Protein AF-A0A645IYL9-F1 (afdb_monomer_lite)

Secondary structure (DSSP, 8-state):
----EEEEE-SS-EEEE--S-HHHHHHHHHHHGGG---------------TT--TT-TTHIIIIIITTTS--

Structure (mmCIF, N/CA/C/O backbone):
data_AF-A0A645IYL9-F1
#
_entry.id   AF-A0A645IYL9-F1
#
loop_
_atom_site.group_PDB
_atom_site.id
_atom_site.type_symbol
_atom_site.label_atom_id
_atom_site.label_alt_id
_atom_site.label_comp_id
_atom_site.label_asym_id
_atom_site.label_entity_id
_atom_site.label_seq_id
_atom_site.pdbx_PDB_ins_code
_atom_site.Cartn_x
_atom_site.Cartn_y
_atom_site.Cartn_z
_atom_site.occupancy
_atom_site.B_iso_or_equiv
_atom_site.auth_seq_id
_atom_site.auth_comp_id
_atom_site.auth_asym_id
_atom_site.auth_atom_id
_atom_site.pdbx_PDB_model_num
ATOM 1 N N . MET A 1 1 ? 10.089 -5.278 7.210 1.00 68.62 1 MET A N 1
ATOM 2 C CA . MET A 1 1 ? 9.184 -4.215 7.712 1.00 68.62 1 MET A CA 1
ATOM 3 C C . MET A 1 1 ? 8.329 -3.698 6.555 1.00 68.62 1 MET A C 1
ATOM 5 O O . MET A 1 1 ? 8.888 -3.430 5.494 1.00 68.62 1 MET A O 1
ATOM 9 N N . PHE A 1 2 ? 7.005 -3.589 6.721 1.00 82.81 2 PHE A N 1
ATOM 10 C CA . PHE A 1 2 ? 6.058 -3.290 5.631 1.00 82.81 2 PHE A CA 1
ATOM 11 C C . PHE A 1 2 ? 6.192 -1.875 5.040 1.00 82.81 2 PHE A C 1
ATOM 13 O O . PHE A 1 2 ? 5.960 -1.711 3.844 1.00 82.81 2 PHE A O 1
ATOM 20 N N . ARG A 1 3 ? 6.674 -0.891 5.818 1.00 87.31 3 ARG A N 1
ATOM 21 C CA . ARG A 1 3 ? 6.694 0.540 5.438 1.00 87.31 3 ARG A CA 1
ATOM 22 C C . ARG A 1 3 ? 5.299 1.037 5.020 1.00 87.31 3 ARG A C 1
ATOM 24 O O . ARG A 1 3 ? 5.150 1.656 3.973 1.00 87.31 3 ARG A O 1
ATOM 31 N N . ALA A 1 4 ? 4.289 0.701 5.819 1.00 92.19 4 ALA A N 1
ATOM 32 C CA . ALA A 1 4 ? 2.941 1.230 5.660 1.00 92.19 4 ALA A CA 1
ATOM 33 C C . ALA A 1 4 ? 2.826 2.603 6.339 1.00 92.19 4 ALA A C 1
ATOM 35 O O . ALA A 1 4 ? 3.511 2.863 7.330 1.00 92.19 4 ALA A O 1
ATOM 36 N N . SER A 1 5 ? 1.943 3.444 5.813 1.00 94.69 5 SER A N 1
ATOM 37 C CA . SER A 1 5 ? 1.603 4.753 6.364 1.00 94.69 5 SER A CA 1
ATOM 38 C C . SER A 1 5 ? 0.157 4.740 6.836 1.00 94.69 5 SER A C 1
ATOM 40 O O . SER A 1 5 ? -0.719 4.272 6.115 1.00 94.69 5 SER A O 1
ATOM 42 N N . VAL A 1 6 ? -0.105 5.283 8.021 1.00 95.19 6 VAL A N 1
ATOM 43 C CA . VAL A 1 6 ? -1.472 5.626 8.431 1.00 95.19 6 VAL A CA 1
ATOM 44 C C . VAL A 1 6 ? -1.865 6.892 7.678 1.00 95.19 6 VAL A C 1
ATOM 46 O O . VAL A 1 6 ? -1.151 7.890 7.761 1.00 95.19 6 VAL A O 1
ATOM 49 N N . VAL A 1 7 ? -2.957 6.836 6.919 1.00 97.31 7 VAL A N 1
ATOM 50 C CA . VAL A 1 7 ? -3.433 7.963 6.096 1.00 97.31 7 VAL A CA 1
ATOM 51 C C . VAL A 1 7 ? -4.707 8.599 6.642 1.00 97.31 7 VAL A C 1
ATOM 53 O O . VAL A 1 7 ? -4.973 9.753 6.330 1.00 97.31 7 VAL A O 1
ATOM 56 N N . ASP A 1 8 ? -5.458 7.874 7.472 1.00 97.81 8 ASP A N 1
ATOM 57 C CA . ASP A 1 8 ? -6.622 8.389 8.191 1.00 97.81 8 ASP A CA 1
ATOM 58 C C . ASP A 1 8 ? -6.844 7.608 9.498 1.00 97.81 8 ASP A C 1
ATOM 60 O O . ASP A 1 8 ? -6.442 6.444 9.617 1.00 97.81 8 ASP A O 1
ATOM 64 N N . MET A 1 9 ? -7.449 8.260 10.493 1.00 97.19 9 MET A N 1
ATOM 65 C CA . MET A 1 9 ? -7.690 7.698 11.821 1.00 97.19 9 MET A CA 1
ATOM 66 C C . MET A 1 9 ? -8.957 8.289 12.440 1.00 97.19 9 MET A C 1
ATOM 68 O O . MET A 1 9 ? -9.115 9.506 12.527 1.00 97.19 9 MET A O 1
ATOM 72 N N . SER A 1 10 ? -9.814 7.418 12.966 1.00 96.62 10 SER A N 1
ATOM 73 C CA . SER A 1 10 ? -10.970 7.785 13.780 1.00 96.62 10 SER A CA 1
ATOM 74 C C . SER A 1 10 ? -10.912 7.088 15.147 1.00 96.62 10 SER A C 1
ATOM 76 O O . SER A 1 10 ? -9.920 6.450 15.496 1.00 96.62 10 SER A O 1
ATOM 78 N N . ARG A 1 11 ? -11.971 7.218 15.957 1.00 97.06 11 ARG A N 1
ATOM 79 C CA . ARG A 1 11 ? -12.061 6.508 17.246 1.00 97.06 11 ARG A CA 1
ATOM 80 C C . ARG A 1 11 ? -12.188 4.993 17.086 1.00 97.06 11 ARG A C 1
ATOM 82 O O . ARG A 1 11 ? -11.779 4.271 17.987 1.00 97.06 11 ARG A O 1
ATOM 89 N N . GLU A 1 12 ? -12.769 4.538 15.981 1.00 96.56 12 GLU A N 1
ATOM 90 C CA . GLU A 1 12 ? -13.144 3.133 15.771 1.00 96.56 12 GLU A CA 1
ATOM 91 C C . GLU A 1 12 ? -12.467 2.516 14.542 1.00 96.56 12 GLU A C 1
ATOM 93 O O . GLU A 1 12 ? -12.474 1.300 14.382 1.00 96.56 12 GLU A O 1
ATOM 98 N N . THR A 1 13 ? -11.865 3.333 13.672 1.00 96.81 13 THR A N 1
ATOM 99 C CA . THR A 1 13 ? -11.292 2.886 12.398 1.00 96.81 13 THR A CA 1
ATOM 100 C C . THR A 1 13 ? -9.909 3.476 12.146 1.00 96.81 13 THR A C 1
ATOM 102 O O . THR A 1 13 ? -9.569 4.567 12.609 1.00 96.81 13 THR A O 1
ATOM 105 N N . LEU A 1 14 ? -9.108 2.742 11.375 1.00 96.88 14 LEU A N 1
ATOM 106 C CA . LEU A 1 14 ? -7.783 3.149 10.928 1.00 96.88 14 LEU A CA 1
ATOM 107 C C . LEU A 1 14 ? -7.644 2.831 9.440 1.00 96.88 14 LEU A C 1
ATOM 109 O O . LEU A 1 14 ? -7.845 1.686 9.038 1.00 96.88 14 LEU A O 1
ATOM 113 N N . THR A 1 15 ? -7.239 3.816 8.642 1.00 97.19 15 THR A N 1
ATOM 114 C CA . THR A 1 15 ? -6.937 3.608 7.223 1.00 97.19 15 THR A CA 1
ATOM 115 C C . THR A 1 15 ? -5.432 3.612 7.022 1.00 97.19 15 THR A C 1
ATOM 117 O O . THR A 1 15 ? -4.732 4.565 7.384 1.00 97.19 15 THR A O 1
ATOM 120 N N . ILE A 1 16 ? -4.923 2.546 6.409 1.00 95.62 16 ILE A N 1
ATOM 121 C CA . ILE A 1 16 ? -3.501 2.373 6.123 1.00 95.62 16 ILE A CA 1
ATOM 122 C C . ILE A 1 16 ? -3.255 2.274 4.620 1.00 95.62 16 ILE A C 1
ATOM 124 O O . ILE A 1 16 ? -4.031 1.674 3.881 1.00 95.62 16 ILE A O 1
ATOM 128 N N . ALA A 1 17 ? -2.133 2.824 4.175 1.00 95.75 17 ALA A N 1
ATOM 129 C CA . ALA A 1 17 ? -1.636 2.693 2.817 1.00 95.75 17 ALA A CA 1
ATOM 130 C C . ALA A 1 17 ? -0.297 1.955 2.828 1.00 95.75 17 ALA A C 1
ATOM 132 O O . ALA A 1 17 ? 0.590 2.253 3.630 1.00 95.75 17 ALA A O 1
ATOM 133 N N . VAL A 1 18 ? -0.127 1.004 1.912 1.00 94.12 18 VAL A N 1
ATOM 134 C CA . VAL A 1 18 ? 1.130 0.276 1.721 1.00 94.12 18 VAL A CA 1
ATOM 135 C C . VAL A 1 18 ? 1.511 0.287 0.249 1.00 94.12 18 VAL A C 1
ATOM 137 O O . VAL A 1 18 ? 0.662 0.152 -0.628 1.00 94.12 18 VAL A O 1
ATOM 140 N N . ILE A 1 19 ? 2.807 0.437 -0.017 1.00 93.06 19 ILE A N 1
ATOM 141 C CA . ILE A 1 19 ? 3.380 0.303 -1.356 1.00 93.06 19 ILE A CA 1
ATOM 142 C C . ILE A 1 19 ? 4.345 -0.882 -1.334 1.00 93.06 19 ILE A C 1
ATOM 144 O O . ILE A 1 19 ? 5.252 -0.968 -0.493 1.00 93.06 19 ILE A O 1
ATOM 148 N N . GLY A 1 20 ? 4.152 -1.813 -2.260 1.00 91.31 20 GLY A N 1
ATOM 149 C CA . GLY A 1 20 ? 4.988 -2.995 -2.375 1.00 91.31 20 GLY A CA 1
ATOM 150 C C . GLY A 1 20 ? 4.517 -3.961 -3.444 1.00 91.31 20 GLY A C 1
ATOM 151 O O . GLY A 1 20 ? 3.526 -3.720 -4.129 1.00 91.31 20 GLY A O 1
ATOM 152 N N . ASP A 1 21 ? 5.259 -5.055 -3.554 1.00 91.38 21 ASP A N 1
ATOM 153 C CA . ASP A 1 21 ? 4.845 -6.214 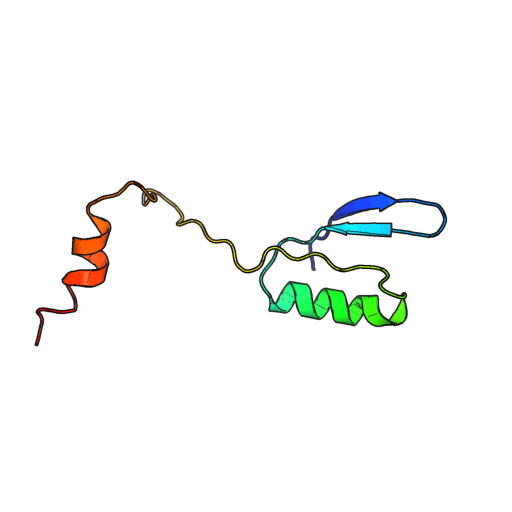-4.329 1.00 91.38 21 ASP A CA 1
ATOM 154 C C . ASP A 1 21 ? 3.623 -6.913 -3.709 1.00 91.38 21 ASP A C 1
ATOM 156 O O . ASP A 1 21 ? 3.182 -6.626 -2.589 1.00 91.38 21 ASP A O 1
ATOM 160 N N . GLU A 1 22 ? 3.076 -7.856 -4.468 1.00 91.06 22 GLU A N 1
ATOM 161 C CA . GLU A 1 22 ? 1.902 -8.622 -4.069 1.00 91.06 22 GLU A CA 1
ATOM 162 C C . GLU A 1 22 ? 2.136 -9.457 -2.802 1.00 91.06 22 GLU A C 1
ATOM 164 O O . GLU A 1 22 ? 1.240 -9.555 -1.964 1.00 91.06 22 GLU A O 1
ATOM 169 N N . GLY A 1 23 ? 3.348 -9.986 -2.607 1.00 93.31 23 GLY A N 1
ATOM 170 C CA . GLY A 1 23 ? 3.695 -10.766 -1.418 1.00 93.31 23 GLY A CA 1
ATOM 171 C C . GLY A 1 23 ? 3.645 -9.924 -0.145 1.00 93.31 23 GLY A C 1
ATOM 172 O O . GLY A 1 23 ? 3.092 -10.349 0.871 1.00 93.31 23 GLY A O 1
ATOM 173 N N . LYS A 1 24 ? 4.151 -8.690 -0.202 1.00 93.00 24 LYS A N 1
ATOM 174 C CA . LYS A 1 24 ? 4.077 -7.744 0.910 1.00 93.00 24 LYS A CA 1
ATOM 175 C C . LYS A 1 24 ? 2.628 -7.374 1.230 1.00 93.00 24 LYS A C 1
ATOM 177 O O . LYS A 1 24 ? 2.274 -7.327 2.407 1.00 93.00 24 LYS A O 1
ATOM 182 N N . ALA A 1 25 ? 1.810 -7.093 0.215 1.00 92.12 25 ALA A N 1
ATOM 183 C CA . ALA A 1 25 ? 0.402 -6.764 0.420 1.00 92.12 25 ALA A CA 1
ATOM 184 C C . ALA A 1 25 ? -0.355 -7.938 1.066 1.00 92.12 25 ALA A C 1
ATOM 186 O O . ALA A 1 25 ? -1.054 -7.738 2.056 1.00 92.12 25 ALA A O 1
ATOM 187 N N . ALA A 1 26 ? -0.150 -9.162 0.569 1.00 93.19 26 ALA A N 1
ATOM 188 C CA . ALA A 1 26 ? -0.764 -10.369 1.119 1.00 93.19 26 ALA A CA 1
ATOM 189 C C . ALA A 1 26 ? -0.361 -10.616 2.581 1.00 93.19 26 ALA A C 1
ATOM 191 O O . ALA A 1 26 ? -1.222 -10.853 3.423 1.00 93.19 26 ALA A O 1
ATOM 192 N N . ALA A 1 27 ? 0.927 -10.487 2.907 1.00 94.56 27 ALA A N 1
ATOM 193 C CA . ALA A 1 27 ? 1.406 -10.662 4.275 1.00 94.56 27 ALA A CA 1
ATOM 194 C C . ALA A 1 27 ? 0.871 -9.589 5.244 1.00 94.56 27 ALA A C 1
ATOM 196 O O . ALA A 1 27 ? 0.653 -9.879 6.418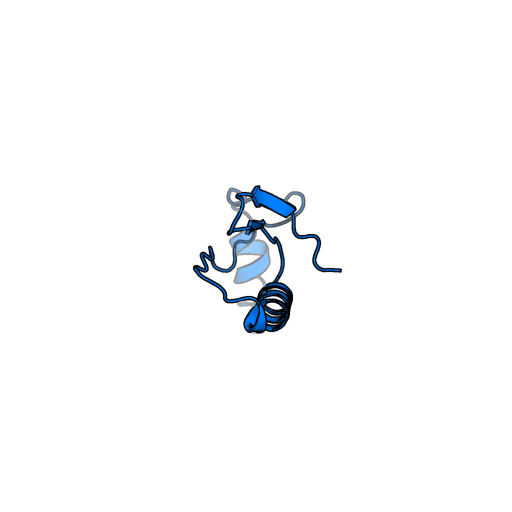 1.00 94.56 27 ALA A O 1
ATOM 197 N N . LEU A 1 28 ? 0.632 -8.357 4.774 1.00 93.31 28 LEU A N 1
ATOM 198 C CA . LEU A 1 28 ? -0.008 -7.325 5.594 1.00 93.31 28 LEU A CA 1
ATOM 199 C C . LEU A 1 28 ? -1.491 -7.635 5.833 1.00 93.31 28 LEU A C 1
ATOM 201 O O . LEU A 1 28 ? -1.971 -7.461 6.948 1.00 93.31 28 LEU A O 1
ATOM 205 N N . LEU A 1 29 ? -2.209 -8.099 4.808 1.00 93.75 29 LEU A N 1
ATOM 206 C CA . LEU A 1 29 ? -3.612 -8.497 4.946 1.00 93.75 29 LEU A CA 1
ATOM 207 C C . LEU A 1 29 ? -3.774 -9.658 5.931 1.00 93.75 29 LEU A C 1
ATOM 209 O O . LEU A 1 29 ? -4.687 -9.627 6.748 1.00 93.75 29 LEU A O 1
ATOM 213 N N . ASP A 1 30 ? -2.873 -10.641 5.891 1.00 94.94 30 ASP A N 1
ATOM 214 C CA . ASP A 1 30 ? -2.890 -11.767 6.828 1.00 94.94 30 ASP A CA 1
ATOM 215 C C . ASP A 1 30 ? -2.639 -11.309 8.274 1.00 94.94 30 ASP A C 1
ATOM 217 O O . ASP A 1 30 ? -3.374 -11.685 9.182 1.00 94.94 30 ASP A O 1
ATOM 221 N N . LEU A 1 31 ? -1.687 -10.391 8.482 1.00 93.56 31 LEU A N 1
ATOM 222 C CA . LEU A 1 31 ? -1.411 -9.799 9.797 1.00 93.56 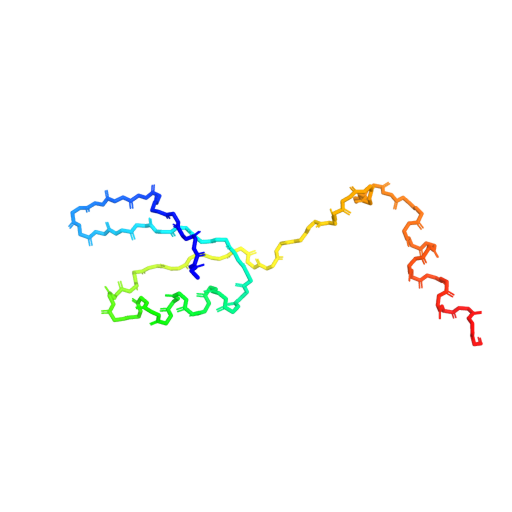31 LEU A CA 1
ATOM 223 C C . LEU A 1 31 ? -2.621 -9.053 10.386 1.00 93.56 31 LEU A C 1
ATOM 225 O O . LEU A 1 31 ? -2.818 -9.043 11.598 1.00 93.56 31 LEU A O 1
ATOM 229 N N . LEU A 1 32 ? -3.404 -8.384 9.539 1.00 93.44 32 LEU A N 1
ATOM 230 C CA . LEU A 1 32 ? -4.535 -7.552 9.961 1.00 93.44 32 LEU A CA 1
ATOM 231 C C . LEU A 1 32 ? -5.859 -8.315 9.993 1.00 93.44 32 LEU A C 1
ATOM 233 O O . LEU A 1 32 ? -6.883 -7.741 10.364 1.00 93.44 32 LEU A O 1
ATOM 237 N N . ARG A 1 33 ? -5.852 -9.594 9.613 1.00 93.75 33 ARG A N 1
ATOM 238 C CA . ARG A 1 33 ? -7.054 -10.415 9.468 1.00 93.75 33 ARG A CA 1
ATOM 239 C C . ARG A 1 33 ? -7.897 -10.447 10.742 1.00 93.75 33 ARG A C 1
ATOM 241 O O . ARG A 1 33 ? -9.112 -10.286 10.666 1.00 93.75 33 ARG A O 1
ATOM 248 N N . ASP A 1 34 ? -7.243 -10.572 11.893 1.00 94.12 34 ASP A N 1
ATOM 249 C CA . ASP A 1 34 ? -7.901 -10.675 13.200 1.00 94.12 34 ASP A CA 1
ATOM 250 C C . ASP A 1 34 ? -8.385 -9.324 13.749 1.00 94.12 34 ASP A C 1
ATOM 252 O O . ASP A 1 34 ? -9.181 -9.286 14.684 1.00 94.12 34 ASP A O 1
ATOM 256 N N . LEU A 1 35 ? -7.941 -8.205 13.165 1.00 93.31 35 LEU A N 1
ATOM 257 C CA . LEU A 1 35 ? -8.379 -6.863 13.565 1.00 93.31 35 LEU A CA 1
ATOM 258 C C . LEU A 1 35 ? -9.717 -6.456 12.932 1.00 93.31 35 LEU A C 1
ATOM 260 O O . LEU A 1 35 ? -10.276 -5.433 13.314 1.00 93.31 35 LEU A O 1
ATOM 264 N N . GLY A 1 36 ? -10.237 -7.244 11.986 1.00 93.44 36 GLY A N 1
ATOM 265 C CA . GLY A 1 36 ? -11.496 -6.951 11.302 1.00 93.44 36 GLY A CA 1
ATOM 266 C C . GLY A 1 36 ? -11.319 -5.926 10.184 1.00 93.44 36 GLY A C 1
ATOM 267 O O . GLY A 1 36 ? -11.578 -4.736 10.348 1.00 93.44 36 GLY A O 1
ATOM 268 N N . ILE A 1 37 ? -10.892 -6.399 9.013 1.00 95.62 37 ILE A N 1
ATOM 269 C CA . ILE A 1 37 ? -10.743 -5.559 7.821 1.00 95.62 37 ILE A CA 1
ATOM 270 C C . ILE A 1 37 ? -12.130 -5.181 7.292 1.00 95.62 37 ILE A C 1
ATOM 272 O O . ILE A 1 37 ? -12.886 -6.046 6.854 1.00 95.62 37 ILE A O 1
ATOM 276 N N . LEU A 1 38 ? -12.444 -3.886 7.313 1.00 96.38 38 LEU A N 1
ATOM 277 C CA . LEU A 1 38 ? -13.725 -3.369 6.824 1.00 96.38 38 LEU A CA 1
ATOM 278 C C . LEU A 1 38 ? -13.761 -3.259 5.293 1.00 96.38 38 LEU A C 1
ATOM 280 O O . LEU A 1 38 ? -14.770 -3.584 4.675 1.00 96.38 38 LEU A O 1
ATOM 284 N N . GLU A 1 39 ? -12.660 -2.821 4.680 1.00 95.75 39 GLU A N 1
ATOM 285 C CA . GLU A 1 39 ? -12.557 -2.595 3.237 1.00 95.75 39 GLU A CA 1
ATOM 286 C C . GLU A 1 39 ? -11.107 -2.764 2.752 1.00 95.75 39 GLU A C 1
ATOM 288 O O . GLU A 1 39 ? -10.158 -2.474 3.483 1.00 95.75 39 GLU A O 1
ATOM 293 N N . VAL A 1 40 ? -10.933 -3.220 1.503 1.00 94.94 40 VAL A N 1
ATOM 294 C CA . VAL A 1 40 ? -9.634 -3.290 0.815 1.00 94.94 40 VAL A CA 1
ATOM 295 C C . VAL A 1 40 ? -9.763 -2.743 -0.603 1.00 94.94 40 VAL A C 1
ATOM 297 O O . VAL A 1 40 ? -10.559 -3.244 -1.395 1.00 94.94 40 VAL A O 1
ATOM 300 N N . VAL A 1 41 ? -8.902 -1.787 -0.958 1.00 95.38 41 VAL A N 1
ATOM 301 C CA . VAL A 1 41 ? -8.777 -1.249 -2.321 1.00 95.38 41 VAL A CA 1
ATOM 302 C C . VAL A 1 41 ? -7.349 -1.468 -2.826 1.00 95.38 41 VAL A C 1
ATOM 304 O O . VAL A 1 41 ? -6.385 -1.170 -2.122 1.00 95.38 41 VAL A O 1
ATOM 307 N N . ARG A 1 42 ? -7.194 -1.997 -4.051 1.00 93.00 42 ARG A N 1
ATOM 308 C CA . ARG A 1 42 ? -5.884 -2.264 -4.679 1.00 93.00 42 ARG A CA 1
ATOM 309 C C . ARG A 1 42 ? -5.861 -1.859 -6.151 1.00 93.00 42 ARG A C 1
ATOM 311 O O . ARG A 1 42 ? -6.834 -2.066 -6.865 1.00 93.00 42 ARG A O 1
ATOM 318 N N . THR A 1 43 ? -4.725 -1.344 -6.615 1.00 90.62 43 THR A N 1
ATOM 319 C CA . THR A 1 43 ? -4.540 -0.837 -7.989 1.00 90.62 43 THR A CA 1
ATOM 320 C C . THR A 1 43 ? -3.935 -1.856 -8.966 1.00 90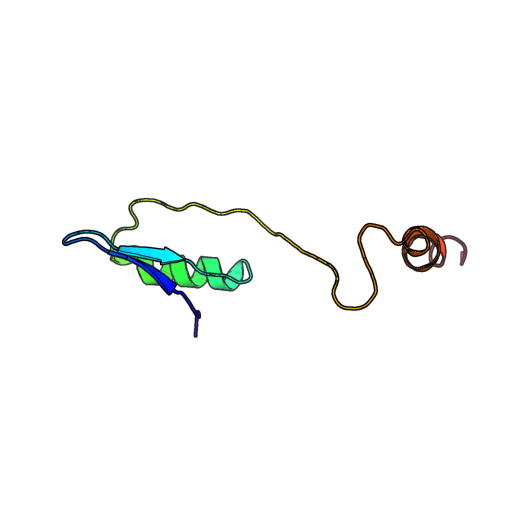.62 43 THR A C 1
ATOM 322 O O . THR A 1 43 ? -3.729 -1.533 -10.132 1.00 90.62 43 THR A O 1
ATOM 325 N N . GLY A 1 44 ? -3.655 -3.087 -8.523 1.00 88.25 44 GLY A N 1
ATOM 326 C CA . GLY A 1 44 ? -2.907 -4.073 -9.316 1.00 88.25 44 GLY A CA 1
ATOM 327 C C . GLY A 1 44 ? -1.423 -3.706 -9.465 1.00 88.25 44 GLY A C 1
ATOM 328 O O . GLY A 1 44 ? -0.917 -2.827 -8.766 1.00 88.25 44 GLY A O 1
ATOM 329 N N . THR A 1 45 ? -0.704 -4.398 -10.351 1.00 90.81 45 THR A N 1
ATOM 330 C CA . THR A 1 45 ? 0.714 -4.102 -10.609 1.00 90.81 45 THR A CA 1
ATOM 331 C C . THR A 1 45 ? 0.835 -2.888 -11.517 1.00 90.81 45 THR A C 1
ATOM 333 O O . T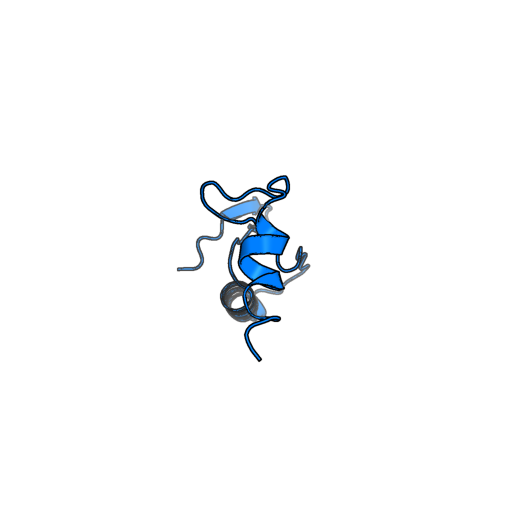HR A 1 45 ? 0.384 -2.909 -12.659 1.00 90.81 45 THR A O 1
ATOM 336 N N . ILE A 1 46 ? 1.502 -1.849 -11.020 1.00 91.69 46 ILE A N 1
ATOM 337 C CA . ILE A 1 46 ? 1.884 -0.669 -11.796 1.00 91.69 46 ILE A CA 1
ATOM 338 C C . ILE A 1 46 ? 3.408 -0.647 -11.866 1.00 91.69 46 ILE A C 1
ATOM 340 O O . ILE A 1 46 ? 4.080 -0.744 -10.840 1.00 91.69 46 ILE A O 1
ATOM 344 N N . ALA A 1 47 ? 3.952 -0.525 -13.074 1.00 89.88 47 ALA A N 1
ATOM 345 C CA . ALA A 1 47 ? 5.388 -0.496 -13.304 1.00 89.88 47 ALA A CA 1
ATOM 346 C C . ALA A 1 47 ? 5.762 0.658 -14.235 1.00 89.88 47 ALA A C 1
ATOM 348 O O . ALA A 1 47 ? 5.047 0.972 -15.184 1.00 89.88 47 ALA A O 1
ATOM 349 N N . ILE A 1 48 ? 6.915 1.261 -13.960 1.00 90.56 48 ILE A N 1
ATOM 350 C CA . ILE A 1 48 ? 7.601 2.177 -14.863 1.00 90.56 48 ILE A CA 1
ATOM 351 C C . ILE A 1 48 ? 9.044 1.709 -14.978 1.00 90.56 48 ILE A C 1
ATOM 353 O O . ILE A 1 48 ? 9.648 1.252 -14.002 1.00 90.56 48 ILE A O 1
ATOM 357 N N . GLU A 1 49 ? 9.594 1.798 -16.179 1.00 88.75 49 GLU A N 1
ATOM 358 C CA . GLU A 1 49 ? 11.006 1.521 -16.372 1.00 88.75 49 GLU A CA 1
ATOM 359 C C . GLU A 1 49 ? 11.870 2.540 -15.627 1.00 88.75 49 GLU A C 1
ATOM 361 O O . GLU A 1 49 ? 11.509 3.705 -15.447 1.00 88.75 49 GLU A O 1
ATOM 366 N N . ARG A 1 50 ? 13.031 2.078 -15.165 1.00 88.56 50 ARG A N 1
ATOM 367 C CA . ARG A 1 50 ? 13.991 2.915 -14.447 1.00 88.56 50 ARG A CA 1
ATOM 368 C C . ARG A 1 50 ? 15.067 3.415 -15.402 1.00 88.56 50 ARG A C 1
ATOM 370 O O . ARG A 1 50 ? 15.473 2.709 -16.319 1.00 88.56 50 ARG A O 1
ATOM 377 N N . GLY A 1 51 ? 15.622 4.585 -15.103 1.00 87.81 51 GLY A N 1
ATOM 378 C CA . GLY A 1 51 ? 16.752 5.137 -15.848 1.00 87.81 51 GLY A CA 1
ATOM 379 C C . GLY A 1 51 ? 16.317 5.916 -17.088 1.00 87.81 51 GLY A C 1
ATOM 380 O O . GLY A 1 51 ? 15.349 6.666 -17.036 1.00 87.81 51 GLY A O 1
ATOM 381 N N . ARG A 1 52 ? 17.084 5.797 -18.179 1.00 85.12 52 ARG A N 1
ATOM 382 C CA . ARG A 1 52 ? 16.878 6.584 -19.412 1.00 85.12 52 ARG A CA 1
ATOM 383 C C . ARG A 1 52 ? 15.771 6.046 -20.312 1.00 85.12 52 ARG A C 1
ATOM 385 O O . ARG A 1 52 ? 15.327 6.764 -21.203 1.00 85.12 52 ARG A O 1
ATOM 392 N N . ASN A 1 53 ? 15.338 4.814 -20.084 1.00 83.62 53 ASN A N 1
ATOM 393 C CA . ASN A 1 53 ? 14.326 4.193 -20.914 1.00 83.62 53 ASN A CA 1
ATOM 394 C C . ASN A 1 53 ? 12.955 4.739 -20.500 1.00 83.62 53 ASN A C 1
ATOM 396 O O . ASN A 1 53 ? 12.569 4.684 -19.333 1.00 83.62 53 ASN A O 1
ATOM 400 N N . THR A 1 54 ? 12.227 5.304 -21.459 1.00 86.38 54 THR A N 1
ATOM 401 C CA . THR A 1 54 ? 10.910 5.914 -21.224 1.00 86.38 54 THR A CA 1
ATOM 402 C C . THR A 1 54 ? 9.873 5.297 -22.145 1.00 86.38 54 THR A C 1
ATOM 404 O O . THR A 1 54 ? 10.214 4.680 -23.150 1.00 86.38 54 THR A O 1
ATOM 407 N N . ILE A 1 55 ? 8.590 5.480 -21.845 1.00 86.50 55 ILE A N 1
ATOM 408 C CA . ILE A 1 55 ? 7.500 5.016 -22.721 1.00 86.50 55 ILE A CA 1
ATOM 409 C C . ILE A 1 55 ? 7.502 5.676 -24.114 1.00 86.50 55 ILE A C 1
ATOM 411 O O . ILE A 1 55 ? 6.773 5.230 -24.988 1.00 86.50 55 ILE A O 1
ATOM 415 N N . TYR A 1 56 ? 8.321 6.712 -24.326 1.00 84.75 56 TYR A N 1
ATOM 416 C CA . TYR A 1 56 ? 8.466 7.420 -25.601 1.00 84.75 56 TYR A CA 1
ATOM 417 C C . TYR A 1 56 ? 9.705 6.989 -26.404 1.00 84.75 56 TYR A C 1
ATOM 419 O O . TYR A 1 56 ? 9.983 7.557 -27.459 1.00 84.75 56 TYR A O 1
ATOM 427 N N . ASP A 1 57 ? 10.494 6.035 -25.904 1.00 81.69 57 ASP A N 1
ATOM 428 C CA . ASP A 1 57 ? 11.691 5.571 -26.602 1.00 81.69 57 ASP A CA 1
ATOM 429 C C . ASP A 1 57 ? 11.333 4.588 -27.730 1.00 81.69 57 ASP A C 1
ATOM 431 O O . ASP A 1 57 ? 11.034 3.415 -27.501 1.00 81.69 57 ASP A O 1
ATOM 435 N N . ASN A 1 58 ? 11.399 5.076 -28.970 1.00 73.25 58 ASN A N 1
ATOM 436 C CA . ASN A 1 58 ? 11.073 4.312 -30.176 1.00 73.25 58 ASN A CA 1
ATOM 437 C C . ASN A 1 58 ? 12.136 3.258 -30.551 1.00 73.25 58 ASN A C 1
ATOM 439 O O . ASN A 1 58 ? 11.897 2.441 -31.440 1.00 73.25 58 ASN A O 1
ATOM 443 N N . ASN A 1 59 ? 13.316 3.250 -29.915 1.00 71.50 59 ASN A N 1
ATOM 444 C CA . ASN A 1 59 ? 14.352 2.246 -30.197 1.00 71.50 59 ASN A CA 1
ATOM 445 C C . ASN A 1 59 ? 14.134 0.927 -29.439 1.00 71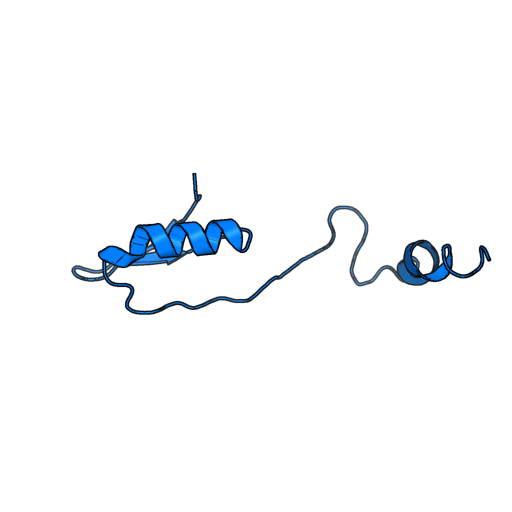.50 59 ASN A C 1
ATOM 447 O O . ASN A 1 59 ? 14.789 -0.074 -29.749 1.00 71.50 59 ASN A O 1
ATOM 451 N N . LYS A 1 60 ? 13.192 0.900 -28.490 1.00 68.94 60 LYS A N 1
ATOM 452 C CA . LYS A 1 60 ? 12.898 -0.252 -27.626 1.00 68.94 60 LYS A CA 1
ATOM 453 C C . LYS A 1 60 ? 12.473 -1.501 -28.383 1.00 68.94 60 LYS A C 1
ATOM 455 O O . LYS A 1 60 ? 13.010 -2.581 -28.152 1.00 68.94 60 LYS A O 1
ATOM 460 N N . GLU A 1 61 ? 11.562 -1.358 -29.343 1.00 64.94 61 GLU A N 1
ATOM 461 C CA . GLU A 1 61 ? 11.073 -2.496 -30.129 1.00 64.94 61 GLU A CA 1
ATOM 462 C C . GLU A 1 61 ? 12.197 -3.156 -30.937 1.00 64.94 61 GLU A C 1
ATOM 464 O O . GLU A 1 61 ? 12.244 -4.378 -31.086 1.00 64.94 61 GLU A O 1
ATOM 469 N N . LYS A 1 62 ? 13.145 -2.357 -31.441 1.00 63.03 62 LYS A N 1
ATOM 470 C CA . LYS A 1 62 ? 14.296 -2.870 -32.191 1.00 63.03 62 LYS A CA 1
ATOM 471 C C . LYS A 1 62 ? 15.299 -3.565 -31.273 1.00 63.03 62 LYS A C 1
ATOM 473 O O . LYS A 1 62 ? 15.713 -4.671 -31.603 1.00 63.03 62 LYS A O 1
ATOM 478 N N . GLY A 1 63 ? 15.656 -2.945 -30.145 1.00 63.38 63 GLY A N 1
ATOM 479 C CA . GLY A 1 63 ? 16.694 -3.427 -29.227 1.00 63.38 63 GLY A CA 1
ATOM 480 C C . GLY A 1 63 ? 16.299 -4.633 -28.370 1.00 63.38 63 GLY A C 1
ATOM 481 O O . GLY A 1 63 ? 17.121 -5.523 -28.176 1.00 63.38 63 GLY A O 1
ATOM 482 N N . GLU A 1 64 ? 15.056 -4.692 -27.888 1.00 65.75 64 GLU A N 1
ATOM 483 C CA . GLU A 1 64 ? 14.626 -5.710 -26.914 1.00 65.75 64 GLU A CA 1
ATOM 484 C C . GLU A 1 64 ? 13.761 -6.813 -27.538 1.00 65.75 64 GLU A C 1
ATOM 486 O O . GLU A 1 64 ? 13.916 -7.985 -27.202 1.00 65.75 64 GLU A O 1
ATOM 491 N N . PHE A 1 65 ? 12.877 -6.473 -28.483 1.00 62.88 65 PHE A N 1
ATOM 492 C CA . PHE A 1 65 ? 11.903 -7.431 -29.027 1.00 62.88 65 PHE A CA 1
ATOM 493 C C . PHE A 1 65 ? 12.334 -8.091 -30.342 1.00 62.88 65 PHE A C 1
ATOM 495 O O . PHE A 1 65 ? 11.968 -9.243 -30.590 1.00 62.88 65 PHE A O 1
ATOM 502 N N . ASN A 1 66 ? 13.093 -7.390 -31.191 1.00 61.62 66 ASN A N 1
ATOM 503 C CA . ASN A 1 66 ? 13.430 -7.862 -32.540 1.00 61.62 66 ASN A CA 1
ATOM 504 C C . ASN A 1 66 ? 14.843 -8.455 -32.671 1.00 61.62 66 ASN A C 1
ATOM 506 O O . ASN A 1 66 ? 15.049 -9.314 -33.527 1.00 61.62 66 ASN A O 1
ATOM 510 N N . TYR A 1 67 ? 15.802 -8.078 -31.816 1.00 60.97 67 TYR A N 1
ATOM 511 C CA . TYR A 1 67 ? 17.172 -8.616 -31.889 1.00 60.97 67 TYR A CA 1
ATOM 512 C C . TYR A 1 67 ? 17.245 -10.133 -31.632 1.00 60.97 67 TYR A C 1
ATOM 514 O O . TYR A 1 67 ? 18.061 -10.819 -32.239 1.00 60.97 67 TYR A O 1
ATOM 522 N N . GLY A 1 68 ? 16.365 -10.676 -30.783 1.00 58.34 68 GLY A N 1
ATOM 523 C CA . GLY A 1 68 ? 16.319 -12.109 -30.462 1.00 58.34 68 GLY A CA 1
ATOM 524 C C . GLY A 1 68 ? 15.476 -12.972 -31.409 1.00 58.34 68 GLY A C 1
ATOM 525 O O . GLY A 1 68 ? 15.477 -14.190 -31.265 1.00 58.34 68 GLY A O 1
ATOM 526 N N . LYS A 1 69 ? 14.744 -12.374 -32.360 1.00 60.66 69 LYS A N 1
ATOM 527 C CA . LYS A 1 69 ? 13.821 -13.106 -33.252 1.00 60.66 69 LYS A CA 1
ATOM 528 C C . LYS A 1 69 ? 14.406 -13.460 -34.622 1.00 60.66 69 LYS A C 1
ATOM 530 O O . LYS A 1 69 ? 13.859 -14.334 -35.277 1.00 60.66 69 LYS A O 1
ATOM 535 N N . ASN A 1 70 ? 15.514 -12.832 -35.022 1.00 58.50 70 ASN A N 1
ATOM 536 C CA . ASN A 1 70 ? 16.186 -13.063 -36.312 1.00 58.50 70 ASN A CA 1
ATOM 537 C C . ASN A 1 70 ? 17.526 -13.819 -36.176 1.00 58.50 70 ASN A C 1
ATOM 539 O O . ASN A 1 70 ? 18.367 -13.746 -37.068 1.00 58.50 70 ASN A O 1
ATOM 543 N N . VAL A 1 71 ? 17.755 -14.495 -35.045 1.00 61.28 71 VAL A N 1
ATOM 544 C CA . VAL A 1 71 ? 18.967 -15.300 -34.772 1.00 61.28 71 VAL A CA 1
ATOM 545 C C . VAL A 1 71 ? 18.719 -16.815 -34.849 1.00 61.28 71 VAL A C 1
ATOM 547 O O . VAL A 1 71 ? 19.505 -17.595 -34.315 1.00 61.28 71 VAL A O 1
ATOM 550 N N . LEU A 1 72 ? 17.655 -17.233 -35.541 1.00 54.19 72 LEU A N 1
ATOM 551 C CA . LEU A 1 72 ? 17.423 -18.608 -35.996 1.00 54.19 72 LEU A CA 1
ATOM 552 C C . LEU A 1 72 ? 17.097 -18.606 -37.490 1.00 54.19 72 LEU A C 1
ATOM 554 O O . LEU A 1 72 ? 16.278 -17.750 -37.894 1.00 54.19 72 LEU A O 1
#

Sequence (72 aa):
MFRASVVDMSRETLTIAVIGDEGKAAALLDLLRDLGILEVVRTGTIAIERGRNTIYDNNKEKGEFNYGKNVL

Radius of gyration: 19.92 Å; chains: 1; bounding box: 33×27×54 Å

InterPro domains:
  IPR004789 Acetolactate synthase, small subunit [PTHR30239] (1-53)
  IPR019455 Acetolactate synthase, small subunit, C-terminal [PF10369] (1-51)
  IPR027271 Acetolactate synthase/Transcription factor NikR, C-terminal [G3DSA:3.30.70.1150] (1-56)
  IPR045865 ACT-like domain [SSF55021] (1-54)

pLDDT: mean 85.99, std 12.68, range [54.19, 97.81]

Foldseek 3Di:
DQPKDFPDDDPLDTDIDTDDDPVSVVVVCVVCVVVDDPDDDDDPDDDADDDPDHPPDPCCCVPPPPVVVPPD

Organism: NCBI:txid1076179